Protein AF-A0A8S9J8L6-F1 (afdb_monomer)

InterPro domains:
  IPR001810 F-box domain [PF00646] (4-41)
  IPR050354 Arabidopsis F-box/kelch-repeat [PTHR24414] (4-84)

Structure (mmCIF, N/CA/C/O backbone):
data_AF-A0A8S9J8L6-F1
#
_entry.id   AF-A0A8S9J8L6-F1
#
loop_
_atom_site.group_PDB
_atom_site.id
_atom_site.type_symbol
_atom_site.label_atom_id
_atom_site.label_alt_id
_atom_site.label_comp_id
_atom_site.label_asym_id
_atom_site.label_entity_id
_atom_site.label_seq_id
_atom_site.pdbx_PDB_ins_code
_atom_site.Cartn_x
_atom_site.Cartn_y
_atom_site.Cartn_z
_atom_site.occupancy
_atom_site.B_iso_or_equiv
_atom_site.auth_seq_id
_atom_site.auth_comp_id
_atom_site.auth_asym_id
_atom_site.auth_atom_id
_atom_site.pdbx_PDB_model_num
ATOM 1 N N . GLY A 1 1 ? -6.822 4.742 29.768 1.00 46.50 1 GLY A N 1
ATOM 2 C CA . GLY A 1 1 ? -5.772 5.208 28.846 1.00 46.50 1 GLY A CA 1
ATOM 3 C C . GLY A 1 1 ? -6.366 5.286 27.461 1.00 46.50 1 GLY A C 1
ATOM 4 O O . GLY A 1 1 ? -6.999 4.323 27.054 1.00 46.50 1 GLY A O 1
ATOM 5 N N . LEU A 1 2 ? -6.250 6.431 26.789 1.00 47.28 2 LEU A N 1
ATOM 6 C CA . LEU A 1 2 ? -6.624 6.564 25.377 1.00 47.28 2 LEU A CA 1
ATOM 7 C C . LEU A 1 2 ? -5.574 5.827 24.521 1.00 47.28 2 LEU 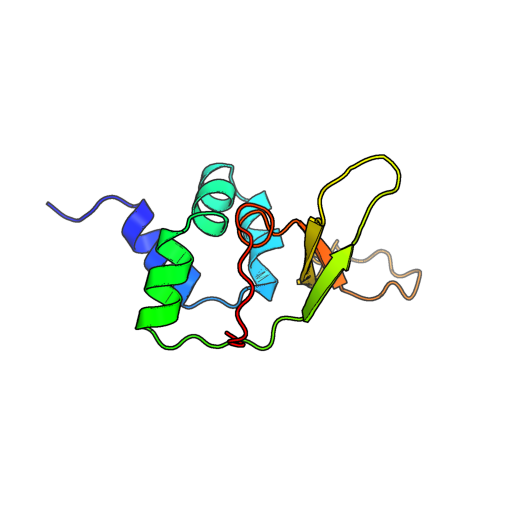A C 1
ATOM 9 O O . LEU A 1 2 ? -4.389 5.967 24.830 1.00 47.28 2 LEU A O 1
ATOM 13 N N . PRO A 1 3 ? -5.956 5.020 23.513 1.00 58.19 3 PRO A N 1
ATOM 14 C CA . PRO A 1 3 ? -5.002 4.239 22.735 1.00 58.19 3 PRO A CA 1
ATOM 15 C C . PRO A 1 3 ? -4.086 5.150 21.923 1.00 58.19 3 PRO A C 1
ATOM 17 O O . PRO A 1 3 ? -4.473 6.241 21.501 1.00 58.19 3 PRO A O 1
ATOM 20 N N . LEU A 1 4 ? -2.856 4.676 21.765 1.00 64.75 4 LEU A N 1
ATOM 21 C CA . LEU A 1 4 ? -1.710 5.409 21.263 1.00 64.75 4 LEU A CA 1
ATOM 22 C C . LEU A 1 4 ? -1.936 5.936 1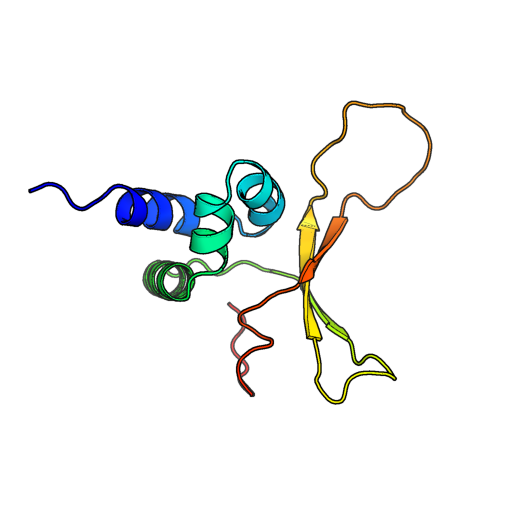9.827 1.00 64.75 4 LEU A C 1
ATOM 24 O O . LEU A 1 4 ? -2.582 5.254 19.033 1.00 64.75 4 LEU A O 1
ATOM 28 N N . PRO A 1 5 ? -1.402 7.128 19.489 1.00 83.19 5 PRO A N 1
ATOM 29 C CA . PRO A 1 5 ? -1.699 7.911 18.278 1.00 83.19 5 PRO A CA 1
ATOM 30 C C . PRO A 1 5 ? -1.812 7.142 16.954 1.00 83.19 5 PRO A C 1
ATOM 32 O O . PRO A 1 5 ? -2.619 7.517 16.104 1.00 83.19 5 PRO A O 1
ATOM 35 N N . ASP A 1 6 ? -1.047 6.065 16.784 1.00 86.06 6 ASP A N 1
ATOM 36 C CA . ASP A 1 6 ? -0.997 5.267 15.559 1.00 86.06 6 ASP A CA 1
ATOM 37 C C . ASP A 1 6 ? -2.327 4.576 15.233 1.00 86.06 6 ASP A C 1
ATOM 39 O O . ASP A 1 6 ? -2.721 4.556 14.072 1.00 86.06 6 ASP A O 1
ATOM 43 N N . GLU A 1 7 ? -3.082 4.103 16.230 1.00 86.75 7 GLU A N 1
ATOM 44 C CA . GLU A 1 7 ? -4.403 3.484 16.016 1.00 86.75 7 GLU A CA 1
ATOM 45 C C . GLU A 1 7 ? -5.413 4.486 15.440 1.00 86.75 7 GLU A C 1
ATOM 47 O O . GLU A 1 7 ? -6.192 4.187 14.529 1.00 86.75 7 GLU A O 1
ATOM 52 N N . LEU A 1 8 ? -5.376 5.726 15.938 1.00 87.75 8 LEU A N 1
ATOM 53 C CA . LEU A 1 8 ? -6.209 6.809 15.418 1.00 87.75 8 LEU A CA 1
ATOM 54 C C . LEU A 1 8 ? -5.786 7.185 13.998 1.00 87.75 8 LEU A C 1
ATOM 56 O O . LEU A 1 8 ? -6.644 7.385 13.134 1.00 87.75 8 LEU A O 1
ATOM 60 N N . VAL A 1 9 ? -4.477 7.241 13.737 1.00 89.38 9 VAL A N 1
ATOM 61 C CA . VAL A 1 9 ? -3.940 7.499 12.398 1.00 89.38 9 VAL A CA 1
ATOM 62 C C . VAL A 1 9 ? -4.350 6.387 11.435 1.00 89.38 9 VAL A C 1
ATOM 64 O O . VAL A 1 9 ? -4.877 6.698 10.371 1.00 89.38 9 VAL A O 1
ATOM 67 N N . LEU A 1 10 ? -4.210 5.113 11.805 1.00 90.88 10 LEU A N 1
ATOM 68 C CA . LEU A 1 10 ? -4.651 3.963 11.010 1.00 90.88 10 LEU A CA 1
ATOM 69 C C . LEU A 1 10 ? -6.151 4.022 10.722 1.00 90.88 10 LEU A C 1
ATOM 71 O O . LEU A 1 10 ? -6.562 3.856 9.575 1.00 90.88 10 LEU A O 1
ATOM 75 N N . SER A 1 11 ? -6.974 4.347 11.722 1.00 90.81 11 SER A N 1
ATOM 76 C CA . SER A 1 11 ? -8.418 4.535 11.546 1.00 90.81 11 SER A CA 1
ATOM 77 C C . SER A 1 11 ? -8.736 5.649 10.537 1.00 90.81 11 SER A C 1
ATOM 79 O O . SER A 1 11 ? -9.630 5.509 9.697 1.00 90.81 11 SER A O 1
ATOM 81 N N . CYS A 1 12 ? -7.996 6.759 10.579 1.00 90.56 12 CYS A N 1
ATOM 82 C CA . CYS A 1 12 ? -8.113 7.848 9.608 1.00 90.56 12 CYS A CA 1
ATOM 83 C C . CYS A 1 12 ? -7.644 7.429 8.206 1.00 90.56 12 CYS A C 1
ATOM 85 O O . CYS A 1 12 ? -8.371 7.638 7.233 1.00 90.56 12 CYS A O 1
ATOM 87 N N . LEU A 1 13 ? -6.481 6.784 8.094 1.00 90.62 13 LEU A N 1
ATOM 88 C CA . LEU A 1 13 ? -5.923 6.279 6.836 1.00 90.62 13 LEU A CA 1
ATOM 89 C C . LEU A 1 13 ? -6.833 5.236 6.180 1.00 90.62 13 LEU A C 1
ATOM 91 O O . LEU A 1 13 ? -6.979 5.234 4.957 1.00 90.62 13 LEU A O 1
ATOM 95 N N . ALA A 1 14 ? -7.486 4.385 6.973 1.00 91.38 14 ALA A N 1
ATOM 96 C CA . ALA A 1 14 ? -8.398 3.355 6.486 1.00 91.38 14 A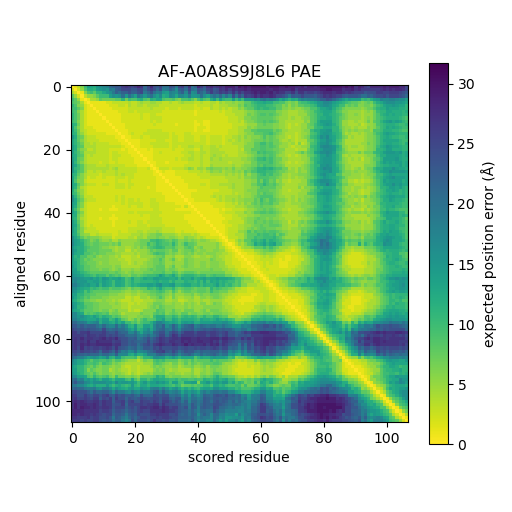LA A CA 1
ATOM 97 C C . ALA A 1 14 ? -9.640 3.943 5.800 1.00 91.38 14 ALA A C 1
ATOM 99 O O . ALA A 1 14 ? -10.245 3.299 4.944 1.00 91.38 14 ALA A O 1
ATOM 100 N N . ARG A 1 15 ? -10.020 5.175 6.155 1.00 90.81 15 ARG A N 1
ATOM 101 C CA . ARG A 1 15 ? -11.132 5.904 5.531 1.00 90.81 15 ARG A CA 1
ATOM 102 C C . ARG A 1 15 ? -10.706 6.733 4.318 1.00 90.81 15 ARG A C 1
ATOM 104 O O . ARG A 1 15 ? -11.565 7.098 3.520 1.00 90.81 15 ARG A O 1
ATOM 111 N N . ALA A 1 16 ? -9.418 7.035 4.180 1.00 88.19 16 ALA A N 1
ATOM 112 C CA . ALA A 1 16 ? -8.879 7.785 3.052 1.00 88.19 16 ALA A CA 1
ATOM 113 C C . ALA A 1 16 ? -8.659 6.888 1.825 1.00 88.19 16 ALA A C 1
ATOM 115 O O . ALA A 1 16 ? -8.395 5.692 1.957 1.00 88.19 16 ALA A O 1
ATOM 116 N N . SER A 1 17 ? -8.712 7.482 0.627 1.00 85.94 17 SER A N 1
ATOM 117 C CA . SER A 1 17 ? -8.411 6.735 -0.596 1.00 85.94 17 SER A CA 1
ATOM 118 C C . SER A 1 17 ? -6.926 6.413 -0.729 1.00 85.94 17 SER A C 1
ATOM 120 O O . SER A 1 17 ? -6.078 7.293 -0.544 1.00 85.94 17 SER A O 1
ATOM 122 N N . ARG A 1 18 ? -6.625 5.179 -1.153 1.00 84.50 18 ARG A N 1
ATOM 123 C CA . ARG A 1 18 ? -5.268 4.678 -1.429 1.00 84.50 18 ARG A CA 1
ATOM 124 C C . ARG A 1 18 ? -4.520 5.525 -2.455 1.00 84.50 18 ARG A C 1
ATOM 126 O O . ARG A 1 18 ? -3.297 5.604 -2.397 1.00 84.50 18 ARG A O 1
ATOM 133 N N . LEU A 1 19 ? -5.239 6.222 -3.340 1.00 82.00 19 LEU A N 1
ATOM 134 C CA . LEU A 1 19 ? -4.653 7.143 -4.319 1.00 82.00 19 LEU A CA 1
ATOM 135 C C . LEU A 1 19 ? -3.820 8.263 -3.676 1.00 82.00 19 LEU A C 1
ATOM 137 O O . LEU A 1 19 ? -2.922 8.789 -4.329 1.00 82.00 19 LEU A O 1
ATOM 141 N N . HIS A 1 20 ? -4.101 8.612 -2.417 1.00 82.50 20 HIS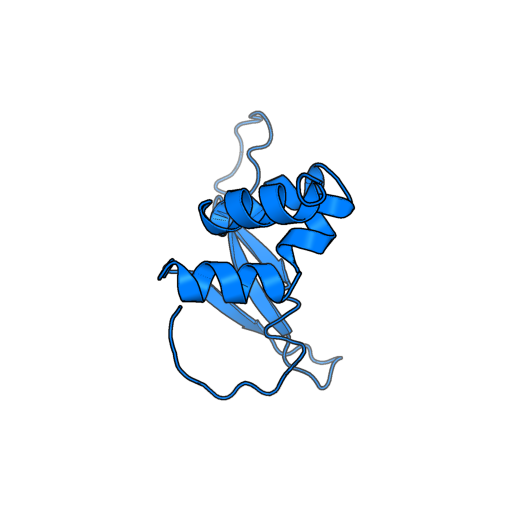 A N 1
ATOM 142 C CA . HIS A 1 20 ? -3.404 9.670 -1.681 1.00 82.50 20 HIS A CA 1
ATOM 143 C C . HIS A 1 20 ? -2.240 9.154 -0.830 1.00 82.50 20 HIS A C 1
ATOM 145 O O . HIS A 1 20 ? -1.457 9.958 -0.328 1.00 82.50 20 HIS A O 1
ATOM 151 N N . TYR A 1 21 ? -2.082 7.837 -0.667 1.00 85.31 21 TYR A N 1
ATOM 152 C CA . TYR A 1 21 ? -1.032 7.273 0.187 1.00 85.31 21 TYR A CA 1
ATOM 153 C C . TYR A 1 21 ? 0.383 7.704 -0.217 1.00 85.31 21 TYR A C 1
ATOM 155 O O . TYR A 1 21 ? 1.151 8.016 0.690 1.00 85.31 21 TYR A O 1
ATOM 163 N N . PRO A 1 22 ? 0.736 7.846 -1.514 1.00 83.06 22 PRO A N 1
ATOM 164 C CA . PRO A 1 22 ? 2.064 8.334 -1.879 1.00 83.06 22 PRO A CA 1
ATOM 165 C C . PRO A 1 22 ? 2.344 9.759 -1.413 1.00 83.06 22 PRO A C 1
ATOM 167 O O . PRO A 1 22 ? 3.495 10.120 -1.237 1.00 83.06 22 PRO A O 1
ATOM 170 N N . ILE A 1 23 ? 1.313 10.590 -1.245 1.00 85.31 23 ILE A N 1
ATOM 171 C CA . ILE A 1 23 ? 1.486 11.939 -0.699 1.00 85.31 23 ILE A CA 1
ATOM 172 C C . ILE A 1 23 ? 1.734 11.833 0.807 1.00 85.31 23 ILE A C 1
ATOM 174 O O . ILE A 1 23 ? 2.628 12.485 1.337 1.00 85.31 23 ILE A O 1
ATOM 178 N N . LEU A 1 24 ? 0.981 10.970 1.493 1.00 83.81 24 LEU A N 1
ATOM 179 C CA . LEU A 1 24 ? 1.081 10.779 2.940 1.00 83.81 24 LEU A CA 1
ATOM 180 C C . LEU A 1 24 ? 2.426 10.174 3.360 1.00 83.81 24 LEU A C 1
ATOM 182 O O . LEU A 1 24 ? 2.984 10.587 4.374 1.00 83.81 24 LEU A O 1
ATOM 186 N N . THR A 1 25 ? 2.994 9.262 2.569 1.00 85.25 25 THR A N 1
ATOM 187 C CA . THR A 1 25 ? 4.316 8.676 2.849 1.00 85.25 25 THR A CA 1
ATOM 188 C C . THR A 1 25 ? 5.452 9.701 2.795 1.00 85.25 25 THR A C 1
ATOM 190 O O . THR A 1 25 ? 6.486 9.488 3.424 1.00 85.25 25 THR A O 1
ATOM 193 N N . LEU A 1 26 ? 5.263 10.829 2.099 1.00 85.88 26 LEU A N 1
ATOM 194 C CA . LEU A 1 26 ? 6.241 11.922 2.032 1.00 85.88 26 LEU A CA 1
ATOM 195 C C . LEU A 1 26 ? 6.193 12.847 3.254 1.00 85.88 26 LEU A C 1
ATOM 197 O O . LEU A 1 26 ? 7.134 13.606 3.469 1.00 85.88 26 LEU A O 1
ATOM 201 N N . VAL A 1 27 ? 5.120 12.802 4.049 1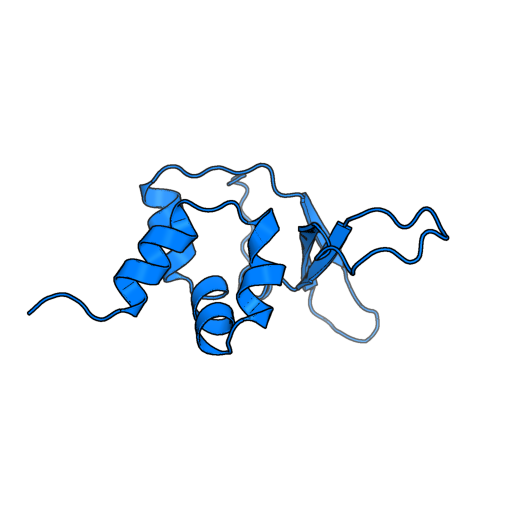.00 86.12 27 VAL A N 1
ATOM 202 C CA . VAL A 1 27 ? 4.948 13.685 5.214 1.00 86.12 27 VAL A CA 1
ATOM 203 C C . VAL A 1 27 ? 5.856 13.256 6.364 1.00 86.12 27 VAL A C 1
ATOM 205 O O . VAL A 1 27 ? 6.470 14.097 7.018 1.00 86.12 27 VAL A O 1
ATOM 208 N N . SER A 1 28 ? 5.959 11.949 6.630 1.00 87.94 28 SER A N 1
ATOM 209 C CA . SER A 1 28 ? 6.874 11.414 7.639 1.00 87.94 28 SER A CA 1
ATOM 210 C C . SER A 1 28 ? 7.173 9.929 7.428 1.00 87.94 28 SER A C 1
ATOM 212 O O . SER A 1 28 ? 6.400 9.193 6.810 1.00 87.94 28 SER A O 1
ATOM 214 N N . LYS A 1 29 ? 8.275 9.459 8.029 1.00 85.44 29 LYS A N 1
ATOM 215 C CA . LYS A 1 29 ? 8.617 8.027 8.067 1.00 85.44 29 LYS A CA 1
ATOM 216 C C . LYS A 1 29 ? 7.518 7.191 8.733 1.00 85.44 29 LYS A C 1
ATOM 218 O O . LYS A 1 29 ? 7.240 6.089 8.273 1.00 85.44 29 LYS A O 1
ATOM 223 N N . THR A 1 30 ? 6.870 7.726 9.769 1.00 87.88 30 THR A N 1
ATOM 224 C CA . THR A 1 30 ? 5.772 7.054 10.478 1.00 87.88 30 THR A CA 1
ATOM 225 C C . THR A 1 30 ? 4.573 6.837 9.562 1.00 87.88 30 THR A C 1
ATOM 227 O O . THR A 1 30 ? 4.078 5.720 9.476 1.00 87.88 30 THR A O 1
ATOM 230 N N . PHE A 1 31 ? 4.153 7.847 8.791 1.00 87.88 31 PHE A N 1
ATOM 231 C CA . PHE A 1 31 ? 3.077 7.673 7.806 1.00 87.88 31 PHE A CA 1
ATOM 232 C C . PHE A 1 31 ? 3.446 6.652 6.725 1.00 87.88 31 PHE A C 1
ATOM 234 O O . PHE A 1 31 ? 2.613 5.826 6.351 1.00 87.88 31 PHE A O 1
ATOM 241 N N . GLY A 1 32 ? 4.699 6.657 6.260 1.00 86.81 32 GLY A N 1
ATOM 242 C CA . GLY A 1 32 ? 5.211 5.619 5.363 1.00 86.81 32 GLY A CA 1
ATOM 243 C C . GLY A 1 32 ? 5.084 4.212 5.957 1.00 86.81 32 GLY A C 1
ATOM 244 O O . GLY A 1 32 ? 4.584 3.308 5.297 1.00 86.81 32 GLY A O 1
ATOM 245 N N . SER A 1 33 ? 5.457 4.038 7.227 1.00 87.75 33 SER A N 1
ATOM 246 C CA . SER A 1 33 ? 5.330 2.759 7.936 1.00 87.75 33 SER A CA 1
ATOM 247 C C . SER A 1 33 ? 3.872 2.326 8.111 1.00 87.75 33 SER A C 1
ATOM 249 O O . SER A 1 33 ? 3.546 1.170 7.864 1.00 87.75 33 SER A O 1
ATOM 251 N N . LEU A 1 34 ? 2.985 3.242 8.511 1.00 88.56 34 LEU A N 1
ATOM 252 C CA . LEU A 1 34 ? 1.571 2.943 8.764 1.00 88.56 34 LEU A CA 1
ATOM 253 C C . LEU A 1 34 ? 0.802 2.633 7.474 1.00 88.56 34 LEU A C 1
ATOM 255 O O . LEU A 1 34 ? -0.037 1.740 7.452 1.00 88.56 34 LEU A O 1
ATOM 259 N N . THR A 1 35 ? 1.106 3.327 6.374 1.00 86.31 35 THR A N 1
ATOM 260 C CA . THR A 1 35 ? 0.506 3.031 5.056 1.00 86.31 35 THR A CA 1
ATOM 261 C C . THR A 1 35 ? 0.944 1.684 4.487 1.00 86.31 35 THR A C 1
ATOM 263 O O . THR A 1 35 ? 0.211 1.093 3.696 1.00 86.31 35 THR A O 1
ATOM 266 N N . ALA A 1 36 ? 2.111 1.191 4.905 1.00 83.62 36 ALA A N 1
ATOM 267 C CA . ALA A 1 36 ? 2.629 -0.122 4.553 1.00 83.62 36 ALA A CA 1
ATOM 268 C C . ALA A 1 36 ? 2.286 -1.207 5.587 1.00 83.62 36 ALA A C 1
ATOM 270 O O . ALA A 1 36 ? 2.740 -2.336 5.418 1.00 83.62 36 ALA A O 1
ATOM 271 N N . SER A 1 37 ? 1.534 -0.899 6.648 1.00 85.19 37 SER A N 1
ATOM 272 C CA . SER A 1 37 ? 1.260 -1.853 7.724 1.00 85.19 37 SER A CA 1
ATOM 273 C C . SER A 1 37 ? 0.086 -2.787 7.378 1.00 85.19 37 SER A C 1
ATOM 275 O O . SER A 1 37 ? -0.882 -2.366 6.731 1.00 85.19 37 SER A O 1
ATOM 277 N N . PRO A 1 38 ? 0.143 -4.066 7.788 1.00 84.12 38 PRO A N 1
ATOM 278 C CA . PRO A 1 38 ? -0.948 -5.015 7.568 1.00 84.12 38 PRO A CA 1
ATOM 279 C C . PRO A 1 38 ? -2.226 -4.645 8.340 1.00 84.12 38 PRO A C 1
ATOM 281 O O . PRO A 1 38 ? -3.330 -4.924 7.865 1.00 84.12 38 PRO A O 1
ATOM 284 N N . GLU A 1 39 ? -2.107 -3.977 9.490 1.00 88.62 39 GLU A N 1
ATOM 285 C CA . GLU A 1 39 ? -3.231 -3.518 10.317 1.00 88.62 39 GLU A CA 1
ATOM 286 C C . GLU A 1 39 ? -4.150 -2.574 9.531 1.00 88.62 39 GLU A C 1
ATOM 288 O O . GLU A 1 39 ? -5.376 -2.700 9.586 1.00 88.62 39 GLU A O 1
ATOM 293 N N . LEU A 1 40 ? -3.578 -1.684 8.713 1.00 88.06 40 LEU A N 1
ATOM 294 C CA . LEU A 1 40 ? -4.351 -0.785 7.856 1.00 88.06 40 LEU A CA 1
ATOM 295 C C . LEU A 1 40 ? -5.281 -1.557 6.911 1.00 88.06 40 LEU A C 1
ATOM 297 O O . LEU A 1 40 ? -6.446 -1.190 6.742 1.00 88.06 40 LEU A O 1
ATOM 301 N N . TYR A 1 41 ? -4.790 -2.639 6.306 1.00 82.75 41 TYR A N 1
ATOM 302 C CA . TYR A 1 41 ? -5.588 -3.469 5.407 1.00 82.75 41 TYR A CA 1
ATOM 303 C C . TYR A 1 41 ? -6.706 -4.203 6.152 1.00 82.75 41 TYR A C 1
ATOM 305 O O . TYR A 1 41 ? -7.841 -4.233 5.677 1.00 82.75 41 TYR A O 1
ATOM 313 N N . GLN A 1 42 ? -6.415 -4.742 7.339 1.00 86.69 42 GLN A N 1
ATOM 314 C CA . GLN A 1 42 ? -7.415 -5.410 8.175 1.00 86.69 42 GLN A CA 1
ATOM 315 C C . GLN A 1 42 ? -8.551 -4.455 8.554 1.00 86.69 42 GLN A C 1
ATOM 317 O O . GLN A 1 42 ? -9.723 -4.786 8.367 1.00 86.69 42 GLN A O 1
ATOM 322 N N . ILE A 1 43 ? -8.215 -3.239 8.996 1.00 91.44 43 ILE A N 1
ATOM 323 C CA . ILE A 1 43 ? -9.203 -2.208 9.336 1.00 91.44 43 ILE A CA 1
ATOM 324 C C . ILE A 1 43 ? -10.027 -1.840 8.099 1.00 91.44 43 ILE A C 1
ATOM 326 O O . ILE A 1 43 ? -11.252 -1.762 8.170 1.00 91.44 43 ILE A O 1
ATOM 330 N N . ARG A 1 44 ? -9.394 -1.657 6.935 1.00 89.50 44 ARG A N 1
ATOM 331 C CA . ARG A 1 44 ? -10.110 -1.369 5.682 1.00 89.50 44 ARG A CA 1
ATOM 332 C C . ARG A 1 44 ? -11.055 -2.491 5.269 1.00 89.50 44 ARG A C 1
ATOM 334 O O . ARG A 1 44 ? -12.174 -2.199 4.849 1.00 89.50 44 ARG A O 1
ATOM 341 N N . SER A 1 45 ? -10.622 -3.743 5.404 1.00 85.25 45 SER A N 1
ATOM 342 C CA . SER A 1 45 ? -11.448 -4.920 5.131 1.00 85.25 45 SER A CA 1
ATOM 343 C C . SER A 1 45 ? -12.652 -4.965 6.068 1.00 85.25 45 SER A C 1
ATOM 345 O O . SER A 1 45 ? -13.770 -5.161 5.604 1.00 85.25 45 SER A O 1
ATOM 347 N N . LEU A 1 46 ? -12.450 -4.720 7.366 1.00 89.69 46 LEU A N 1
ATOM 348 C CA . LEU A 1 46 ? -13.528 -4.665 8.357 1.00 89.69 46 LEU A CA 1
ATOM 349 C C . LEU A 1 46 ? -14.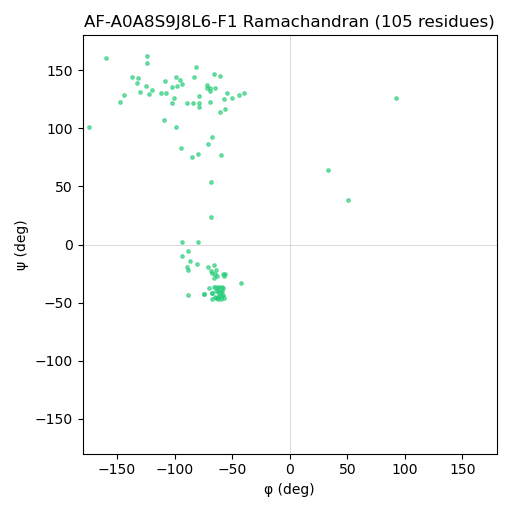531 -3.541 8.053 1.00 89.69 46 LEU A C 1
ATOM 351 O O . LEU A 1 46 ? -15.735 -3.710 8.221 1.00 89.69 46 LEU A O 1
ATOM 355 N N . LEU A 1 47 ? -14.040 -2.398 7.569 1.00 89.81 47 LEU A N 1
ATOM 356 C CA . LEU A 1 47 ? -14.862 -1.257 7.164 1.00 89.81 47 LEU A CA 1
ATOM 357 C C . LEU A 1 47 ? -15.495 -1.413 5.770 1.00 89.81 47 LEU A C 1
ATOM 359 O O . LEU A 1 47 ? -16.151 -0.477 5.310 1.00 89.81 47 LEU A O 1
ATOM 363 N N . ASN A 1 48 ? -15.286 -2.543 5.082 1.00 87.88 48 ASN A N 1
ATOM 364 C CA . ASN A 1 48 ? -15.707 -2.777 3.696 1.00 87.88 48 ASN A CA 1
ATOM 365 C C . ASN A 1 48 ? -15.276 -1.646 2.741 1.00 87.88 48 ASN A C 1
ATOM 367 O O . ASN A 1 48 ? -16.017 -1.223 1.852 1.00 87.88 48 ASN A O 1
ATOM 371 N N . ARG A 1 49 ? -14.066 -1.109 2.941 1.00 84.62 49 ARG A N 1
ATOM 372 C CA . ARG A 1 49 ? -13.492 -0.045 2.106 1.00 84.62 49 ARG A CA 1
ATOM 373 C C . ARG A 1 49 ? -12.815 -0.632 0.875 1.00 84.62 49 ARG A C 1
ATOM 375 O O . ARG A 1 49 ? -11.587 -0.662 0.761 1.00 84.62 49 ARG A O 1
ATOM 382 N N . THR A 1 50 ? -13.661 -1.050 -0.054 1.00 75.62 50 THR A N 1
ATOM 383 C CA . THR A 1 50 ? -13.301 -1.534 -1.385 1.00 75.62 50 THR A CA 1
ATOM 384 C C . THR A 1 50 ? -12.995 -0.340 -2.292 1.00 75.62 50 THR A C 1
ATOM 386 O O . THR A 1 50 ? -13.839 0.543 -2.465 1.00 75.62 50 THR A O 1
ATOM 389 N N . GLU A 1 51 ? -11.800 -0.270 -2.869 1.00 75.44 51 GLU A N 1
ATOM 390 C CA . GLU A 1 51 ? -11.433 0.770 -3.835 1.00 75.44 51 GLU A CA 1
ATOM 391 C C . GLU A 1 51 ? -10.951 0.119 -5.122 1.00 75.44 51 GLU A C 1
ATOM 393 O O . GLU A 1 51 ? -10.152 -0.816 -5.098 1.00 75.44 51 GLU A O 1
ATOM 398 N N . LYS A 1 52 ? -11.399 0.656 -6.262 1.00 75.19 52 LYS A N 1
ATOM 399 C CA . LYS A 1 52 ? -10.880 0.264 -7.573 1.00 75.19 52 LYS A CA 1
ATOM 400 C C . LYS A 1 52 ? -9.460 0.813 -7.728 1.00 75.19 52 LYS A C 1
ATOM 402 O O . LYS A 1 52 ? -9.264 1.906 -8.250 1.00 75.19 52 LYS A O 1
ATOM 407 N N . CYS A 1 53 ? -8.478 0.063 -7.246 1.00 75.94 53 CYS A N 1
ATOM 408 C CA . CYS A 1 53 ? -7.063 0.337 -7.461 1.00 75.94 53 CYS A CA 1
ATOM 409 C C . CYS A 1 53 ? -6.566 -0.440 -8.683 1.00 75.94 53 CYS A C 1
ATOM 411 O O . CYS A 1 53 ? -6.910 -1.607 -8.870 1.00 75.94 53 CYS A O 1
ATOM 413 N N . LEU A 1 54 ? -5.747 0.207 -9.512 1.00 82.62 54 LEU A N 1
ATOM 414 C CA . LEU A 1 54 ? -5.050 -0.468 -10.601 1.00 82.62 54 LEU A CA 1
ATOM 415 C C . LEU A 1 54 ? -3.715 -0.988 -10.076 1.00 82.62 54 LEU A C 1
ATOM 417 O O . LEU A 1 54 ? -2.893 -0.204 -9.596 1.00 82.62 54 LEU A O 1
ATOM 421 N N . TYR A 1 55 ? -3.511 -2.297 -10.190 1.00 82.75 55 TYR A N 1
ATOM 422 C CA . TYR A 1 55 ? -2.259 -2.952 -9.837 1.00 82.75 55 TYR A CA 1
ATOM 423 C C . TYR A 1 55 ? -1.528 -3.397 -11.091 1.00 82.75 55 TYR A C 1
ATOM 425 O O . TYR A 1 55 ? -2.141 -3.890 -12.038 1.00 82.75 55 TYR A O 1
ATOM 433 N N . VAL A 1 56 ? -0.211 -3.248 -11.078 1.00 85.81 56 VAL A N 1
ATOM 434 C CA . VAL A 1 56 ? 0.673 -3.714 -12.140 1.00 85.81 56 VAL A CA 1
ATOM 435 C C . VAL A 1 56 ? 1.684 -4.667 -11.525 1.00 85.81 56 VAL A C 1
ATOM 437 O O . VAL A 1 56 ? 2.319 -4.348 -10.522 1.00 85.81 56 VAL A O 1
ATOM 440 N N . CYS A 1 57 ? 1.820 -5.843 -12.125 1.00 87.38 57 CYS A N 1
ATOM 441 C CA . CYS A 1 57 ? 2.830 -6.824 -11.764 1.00 87.38 57 CYS A CA 1
ATOM 442 C C . CYS A 1 57 ? 3.952 -6.759 -12.801 1.00 87.38 57 CYS A C 1
ATOM 444 O O . CYS A 1 57 ? 3.687 -6.928 -13.991 1.00 87.38 57 CYS A O 1
ATOM 446 N N . LEU A 1 58 ? 5.182 -6.486 -12.370 1.00 87.00 58 LEU A N 1
ATOM 447 C CA . LEU A 1 58 ? 6.348 -6.413 -13.249 1.00 87.00 58 LEU A CA 1
ATOM 448 C C . LEU A 1 58 ? 7.384 -7.451 -12.823 1.00 87.00 58 LEU A C 1
ATOM 450 O O . LEU A 1 58 ? 7.728 -7.551 -11.642 1.00 87.00 58 LEU A O 1
ATOM 454 N N . GLN A 1 59 ? 7.909 -8.188 -13.799 1.00 87.69 59 GLN A N 1
ATOM 455 C CA . GLN A 1 59 ? 9.074 -9.048 -13.629 1.00 87.69 59 GLN A CA 1
ATOM 456 C C . GLN A 1 59 ? 10.301 -8.330 -14.180 1.00 87.69 59 GLN A C 1
ATOM 458 O O . GLN A 1 59 ? 10.303 -7.892 -15.330 1.00 87.69 59 GLN A O 1
ATOM 463 N N . PHE A 1 60 ? 11.341 -8.203 -13.362 1.00 87.38 60 PHE A N 1
ATOM 464 C CA . PHE A 1 60 ? 12.591 -7.581 -13.782 1.00 87.38 60 PHE A CA 1
ATOM 465 C C . PHE A 1 60 ? 13.588 -8.676 -14.174 1.00 87.38 60 PHE A C 1
ATOM 467 O O . PHE A 1 60 ? 13.707 -9.648 -13.434 1.00 87.38 60 PHE A O 1
ATOM 474 N N . PRO A 1 61 ? 14.340 -8.540 -15.283 1.00 89.25 61 PRO A N 1
ATOM 475 C CA . PRO A 1 61 ? 15.281 -9.576 -15.728 1.00 89.25 61 PRO A CA 1
ATOM 476 C C . PRO A 1 61 ? 16.341 -9.951 -14.684 1.00 89.25 61 PRO A C 1
ATOM 478 O O . PRO A 1 61 ? 16.859 -11.061 -14.686 1.00 89.25 61 PRO A O 1
ATOM 481 N N . THR A 1 62 ? 16.667 -9.015 -13.794 1.00 88.88 62 THR A N 1
ATOM 482 C CA . THR A 1 62 ? 17.680 -9.160 -12.744 1.00 88.88 62 THR A CA 1
ATOM 483 C C . THR A 1 62 ? 17.137 -9.744 -11.440 1.00 88.88 62 THR A C 1
ATOM 485 O O . THR A 1 62 ? 17.913 -9.961 -10.515 1.00 88.88 62 THR A O 1
ATOM 488 N N . GLU A 1 63 ? 15.824 -9.965 -11.321 1.00 82.44 63 GLU A N 1
ATOM 489 C CA . GLU A 1 63 ? 15.184 -10.387 -10.075 1.00 82.44 63 GLU A CA 1
ATOM 490 C C 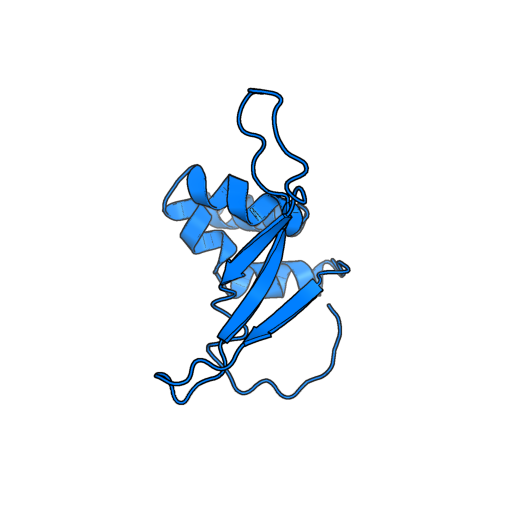. GLU A 1 63 ? 14.272 -11.600 -10.314 1.00 82.44 63 GLU A C 1
ATOM 492 O O . GLU A 1 63 ? 13.423 -11.572 -11.205 1.00 82.44 63 GLU A O 1
ATOM 497 N N . PRO A 1 64 ? 14.381 -12.668 -9.504 1.00 81.62 64 PRO A N 1
ATOM 498 C CA . PRO A 1 64 ? 13.545 -13.855 -9.681 1.00 81.62 64 PRO A CA 1
ATOM 499 C C . PRO A 1 64 ? 12.076 -13.611 -9.299 1.00 81.62 64 PRO A C 1
ATOM 501 O O . PRO A 1 64 ? 11.200 -14.372 -9.703 1.00 81.62 64 PRO A O 1
ATOM 504 N N . ASN A 1 65 ? 11.801 -12.561 -8.518 1.00 82.31 65 ASN A N 1
ATOM 505 C CA . ASN A 1 65 ? 10.490 -12.296 -7.943 1.00 82.31 65 ASN A CA 1
ATOM 506 C C . ASN A 1 65 ? 9.703 -11.256 -8.744 1.00 82.31 65 ASN A C 1
ATOM 508 O O . ASN A 1 65 ? 10.241 -10.262 -9.233 1.00 82.31 65 ASN A O 1
ATOM 512 N N . LEU A 1 66 ? 8.391 -11.469 -8.807 1.00 85.06 66 LEU A N 1
ATOM 513 C CA . LEU A 1 66 ? 7.443 -10.479 -9.296 1.00 85.06 66 LEU A CA 1
ATOM 514 C C . LEU A 1 66 ? 7.339 -9.318 -8.302 1.00 85.06 66 LEU A C 1
ATOM 516 O O . LEU A 1 66 ? 7.192 -9.537 -7.099 1.00 85.06 66 LEU A O 1
ATOM 520 N N . ARG A 1 67 ? 7.358 -8.082 -8.806 1.00 84.12 67 ARG A N 1
ATOM 521 C CA . ARG A 1 67 ? 7.084 -6.887 -8.003 1.00 84.12 67 ARG A CA 1
ATOM 522 C C . ARG A 1 67 ? 5.731 -6.309 -8.363 1.00 84.12 67 ARG A C 1
ATOM 524 O O . ARG A 1 67 ? 5.424 -6.086 -9.534 1.00 84.12 67 ARG A O 1
ATOM 531 N N . TRP A 1 68 ? 4.943 -6.043 -7.335 1.00 85.69 68 TRP A N 1
ATOM 532 C CA . TRP A 1 68 ? 3.641 -5.418 -7.469 1.00 85.69 68 TRP A CA 1
ATOM 533 C C . TRP A 1 68 ? 3.743 -3.919 -7.255 1.00 85.69 68 TRP A C 1
ATOM 535 O O . TRP A 1 68 ? 4.478 -3.440 -6.393 1.00 85.69 68 TRP A O 1
ATOM 545 N N . PHE A 1 69 ? 2.978 -3.188 -8.048 1.00 84.94 69 PHE A N 1
ATOM 546 C CA . PHE A 1 69 ? 2.887 -1.743 -8.006 1.00 84.94 69 PHE A CA 1
ATOM 547 C C . PHE A 1 69 ? 1.421 -1.344 -8.001 1.00 84.94 69 PHE A C 1
ATOM 549 O O . PHE A 1 69 ? 0.610 -1.957 -8.691 1.00 84.94 69 PHE A O 1
ATOM 556 N N . THR A 1 70 ? 1.090 -0.289 -7.266 1.00 8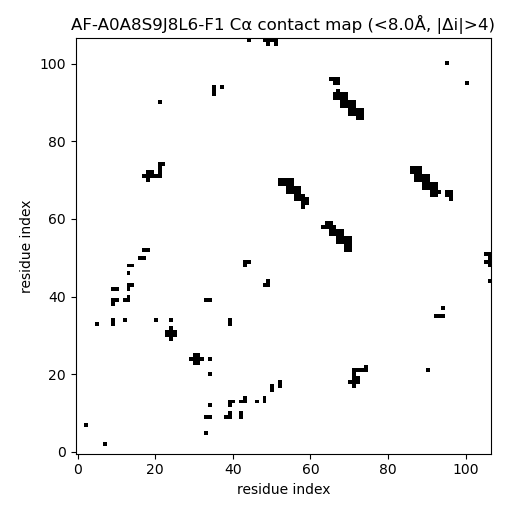5.25 70 THR A N 1
ATOM 557 C CA . THR A 1 70 ? -0.215 0.371 -7.353 1.00 85.25 70 THR A CA 1
ATOM 558 C C . THR A 1 70 ? -0.069 1.651 -8.169 1.00 85.25 70 THR A C 1
ATOM 560 O O . THR A 1 70 ? 0.877 2.416 -7.966 1.00 85.25 70 THR A O 1
ATOM 563 N N . LEU A 1 71 ? -1.001 1.899 -9.090 1.00 83.81 71 LEU A N 1
ATOM 564 C CA . LEU A 1 71 ? -1.098 3.175 -9.790 1.00 83.81 71 LEU A CA 1
ATOM 565 C C . LEU A 1 71 ? -1.777 4.204 -8.883 1.00 83.81 71 LEU A C 1
ATOM 567 O O . LEU A 1 71 ? -2.944 4.054 -8.519 1.00 83.81 71 LEU A O 1
ATOM 571 N N . CYS A 1 72 ? -1.057 5.268 -8.554 1.00 82.94 72 CYS A N 1
ATOM 572 C CA . CYS A 1 72 ? -1.533 6.327 -7.677 1.00 82.94 72 CYS A CA 1
ATOM 573 C C . CYS A 1 72 ? -1.450 7.690 -8.358 1.00 82.94 72 CYS A C 1
ATOM 575 O O . CYS A 1 72 ? -0.702 7.868 -9.319 1.00 82.94 72 CYS A O 1
ATOM 577 N N . ARG A 1 73 ? -2.174 8.680 -7.827 1.00 78.62 73 ARG A N 1
ATOM 578 C CA . ARG A 1 73 ? -2.082 10.052 -8.327 1.00 78.62 73 ARG A CA 1
ATOM 579 C C . ARG A 1 73 ? -0.718 10.628 -7.963 1.00 78.62 73 ARG A C 1
ATOM 581 O O . ARG A 1 73 ? -0.264 10.520 -6.823 1.00 78.62 73 ARG A O 1
ATOM 588 N N . LYS A 1 74 ? -0.055 11.235 -8.941 1.00 79.75 74 LYS A N 1
ATOM 589 C CA . LYS A 1 74 ? 1.198 11.946 -8.714 1.00 79.75 74 LYS A CA 1
ATOM 590 C C . LYS A 1 74 ? 0.910 13.152 -7.806 1.00 79.75 74 LYS A C 1
ATOM 592 O O . LYS A 1 74 ? -0.072 13.848 -8.060 1.00 79.75 74 LYS A O 1
ATOM 597 N N . PRO A 1 75 ? 1.729 13.415 -6.772 1.00 71.69 75 PRO A N 1
ATOM 598 C CA . PRO A 1 75 ? 1.618 14.656 -6.015 1.00 71.69 75 PRO A CA 1
ATOM 599 C C . PRO A 1 75 ? 1.781 15.830 -6.984 1.00 71.69 75 PRO A C 1
ATOM 601 O O . PRO A 1 75 ? 2.771 15.867 -7.725 1.00 71.69 75 PRO A O 1
ATOM 604 N N . ASP A 1 76 ? 0.820 16.754 -7.011 1.00 72.44 76 ASP A N 1
ATOM 605 C CA . ASP A 1 76 ? 0.898 17.930 -7.875 1.00 72.44 76 ASP A CA 1
ATOM 606 C C . ASP A 1 76 ? 2.143 18.741 -7.487 1.00 72.44 76 ASP A C 1
ATOM 608 O O . ASP A 1 76 ? 2.250 19.267 -6.379 1.00 72.44 76 ASP A O 1
ATOM 612 N N . LYS A 1 77 ? 3.118 18.826 -8.397 1.00 62.06 77 LYS A N 1
ATOM 613 C CA . LYS A 1 77 ? 4.175 19.833 -8.301 1.00 62.06 77 LYS A CA 1
ATOM 614 C C . LYS A 1 77 ? 3.565 21.133 -8.807 1.00 62.06 77 LYS A C 1
ATOM 616 O O . LYS A 1 77 ? 2.985 21.150 -9.891 1.00 62.06 77 LYS A O 1
ATOM 621 N N . THR A 1 78 ? 3.674 22.200 -8.025 1.00 55.72 78 THR A N 1
ATOM 622 C CA . THR A 1 78 ? 3.282 23.553 -8.437 1.00 55.72 78 THR A CA 1
ATOM 623 C C . THR A 1 78 ? 3.782 23.846 -9.857 1.00 55.72 78 THR A C 1
ATOM 625 O O . THR A 1 78 ? 4.938 23.594 -10.191 1.00 55.72 78 THR A O 1
ATOM 628 N N . VAL A 1 79 ? 2.847 24.297 -10.689 1.00 54.00 79 VAL A N 1
ATOM 629 C CA . VAL A 1 79 ? 2.857 24.323 -12.155 1.00 54.00 79 VAL A CA 1
ATOM 630 C C . VAL A 1 79 ? 4.054 25.072 -12.758 1.00 54.00 79 VAL A C 1
ATOM 632 O O . VAL A 1 79 ? 4.102 26.294 -12.689 1.00 54.00 79 VAL A O 1
ATOM 635 N N . ASN A 1 80 ? 4.903 24.352 -13.499 1.00 51.69 80 ASN A N 1
ATOM 636 C CA . ASN A 1 80 ? 5.520 24.858 -14.729 1.00 51.69 80 ASN A CA 1
ATOM 637 C C . ASN A 1 80 ? 4.864 24.074 -15.869 1.00 51.69 80 ASN A C 1
ATOM 639 O O . ASN A 1 80 ? 5.035 22.861 -15.986 1.00 51.69 80 ASN A O 1
ATOM 643 N N . LYS A 1 81 ? 3.993 24.744 -16.621 1.00 53.03 81 LYS A N 1
ATOM 644 C CA . LYS A 1 81 ? 3.037 24.135 -17.549 1.00 53.03 81 LYS A CA 1
ATOM 645 C C . LYS A 1 81 ? 3.728 23.763 -18.864 1.00 53.03 81 LYS A C 1
ATOM 647 O O . LYS A 1 81 ? 3.576 24.460 -19.856 1.00 53.03 81 LYS A O 1
ATOM 652 N N . THR A 1 82 ? 4.465 22.663 -18.883 1.00 53.94 82 THR A N 1
ATOM 653 C CA . THR A 1 82 ? 4.904 22.028 -20.128 1.00 53.94 82 THR A CA 1
ATOM 654 C C . THR A 1 82 ? 4.889 20.519 -19.945 1.00 53.94 82 THR A C 1
ATOM 656 O O . THR A 1 82 ? 5.473 20.000 -19.001 1.00 53.94 82 THR A O 1
ATOM 659 N N . GLU A 1 83 ? 4.235 19.859 -20.897 1.00 56.19 83 GLU A N 1
ATOM 660 C CA . GLU A 1 83 ? 4.224 18.418 -21.156 1.00 56.19 83 GLU A CA 1
ATOM 661 C C . GLU A 1 83 ? 3.122 17.582 -20.493 1.00 56.19 83 GLU A C 1
ATOM 663 O O . GLU A 1 83 ? 2.897 17.565 -19.282 1.00 56.19 83 GLU A O 1
ATOM 668 N N . SER A 1 84 ? 2.435 16.854 -21.373 1.00 57.41 84 SER A N 1
ATOM 669 C CA . SER A 1 84 ? 1.311 15.942 -21.170 1.00 57.41 84 SER A CA 1
ATOM 670 C C . SER A 1 84 ? 1.715 14.676 -20.404 1.00 57.41 84 SER A C 1
ATOM 672 O O . SER A 1 84 ? 1.500 13.556 -20.861 1.00 57.41 84 SER A O 1
ATOM 674 N N . SER A 1 85 ? 2.336 14.828 -19.238 1.00 64.19 85 SER A N 1
ATOM 675 C CA . SER A 1 85 ? 2.616 13.716 -18.333 1.00 64.19 85 SER A CA 1
ATOM 676 C C . SER A 1 85 ? 1.296 13.218 -17.753 1.00 64.19 85 SER A C 1
ATOM 678 O O . SER A 1 85 ? 0.592 13.972 -17.080 1.00 64.19 85 SER A O 1
ATOM 680 N N . SER A 1 86 ? 0.975 11.935 -17.939 1.00 64.94 86 SER A N 1
ATOM 681 C CA . SER A 1 86 ? -0.123 11.287 -17.216 1.00 64.94 86 SER A CA 1
ATOM 682 C C . SER A 1 86 ? 0.029 11.570 -15.718 1.00 64.94 86 SER A C 1
ATOM 684 O O . SER A 1 86 ? 1.098 11.322 -15.159 1.00 64.94 86 SER A O 1
ATOM 686 N N . GLY A 1 87 ? -1.001 12.108 -15.062 1.00 75.31 87 GLY A N 1
ATOM 687 C CA . GLY A 1 87 ? -0.968 12.538 -13.654 1.00 75.31 87 GLY A CA 1
ATOM 688 C C . GLY A 1 87 ? -0.849 11.406 -12.623 1.00 75.31 87 GLY A C 1
ATOM 689 O O . GLY A 1 87 ? -1.265 11.580 -11.482 1.00 75.31 87 GLY A O 1
ATOM 690 N N . ASN A 1 88 ? -0.313 10.246 -13.010 1.00 81.56 88 ASN A N 1
ATOM 691 C CA . ASN A 1 88 ? -0.221 9.041 -12.198 1.00 81.56 88 ASN A CA 1
ATOM 692 C C . ASN A 1 88 ? 1.230 8.546 -12.083 1.00 81.56 88 ASN A C 1
ATOM 694 O O . ASN A 1 88 ? 2.067 8.822 -12.941 1.00 81.56 88 ASN A O 1
ATOM 698 N N . ILE A 1 89 ? 1.518 7.800 -11.020 1.00 86.06 89 ILE A N 1
ATOM 699 C CA . ILE A 1 89 ? 2.811 7.178 -10.730 1.00 86.06 89 ILE A CA 1
ATOM 700 C C . ILE A 1 89 ? 2.600 5.748 -10.224 1.00 86.06 89 ILE A C 1
ATOM 702 O O . ILE A 1 89 ? 1.640 5.476 -9.504 1.00 86.06 89 ILE A O 1
ATOM 706 N N . LEU A 1 90 ? 3.500 4.837 -10.598 1.00 86.81 90 LEU A N 1
ATOM 707 C CA . LEU A 1 90 ? 3.556 3.489 -10.037 1.00 86.81 90 LEU A CA 1
ATOM 708 C C . LEU A 1 90 ? 4.346 3.519 -8.729 1.00 86.81 90 LEU A C 1
ATOM 710 O O . LEU A 1 90 ? 5.512 3.912 -8.716 1.00 86.81 90 LEU A O 1
ATOM 714 N N . VAL A 1 91 ? 3.715 3.097 -7.638 1.00 84.75 91 VAL A N 1
ATOM 715 C CA . VAL A 1 91 ? 4.353 2.987 -6.321 1.00 84.75 91 VAL A CA 1
ATOM 716 C C . VAL A 1 91 ? 4.468 1.510 -5.954 1.00 84.75 91 VAL A C 1
ATOM 718 O O . VAL A 1 91 ? 3.464 0.804 -6.081 1.00 84.75 91 VAL A O 1
ATOM 721 N N . PRO A 1 92 ? 5.653 1.024 -5.531 1.00 84.94 92 PRO A N 1
ATOM 722 C CA . PRO A 1 92 ? 5.810 -0.352 -5.078 1.00 84.94 92 PRO A CA 1
ATOM 723 C C . PRO A 1 92 ? 4.810 -0.674 -3.969 1.00 84.94 92 PRO A C 1
ATOM 725 O O . PRO A 1 92 ? 4.688 0.074 -3.000 1.00 84.94 92 PRO A O 1
ATOM 728 N N . ASP A 1 93 ? 4.105 -1.789 -4.116 1.00 77.94 93 ASP A N 1
ATOM 729 C CA . ASP A 1 93 ? 3.222 -2.324 -3.090 1.00 77.94 93 ASP A CA 1
ATOM 730 C C . ASP A 1 93 ? 3.974 -3.434 -2.347 1.00 77.94 93 ASP A C 1
ATOM 732 O O . ASP A 1 93 ? 4.153 -4.550 -2.849 1.00 77.94 93 ASP A O 1
ATOM 736 N N . SER A 1 94 ? 4.477 -3.090 -1.160 1.00 66.44 94 SER A N 1
ATOM 737 C CA . SER A 1 94 ? 5.272 -3.971 -0.298 1.00 66.44 94 SER A CA 1
ATOM 738 C C . SER A 1 94 ? 4.483 -5.168 0.239 1.00 66.44 94 SER A C 1
ATOM 740 O O . SER A 1 94 ? 5.084 -6.155 0.657 1.00 66.44 94 SER A O 1
ATOM 742 N N . GLN A 1 95 ? 3.150 -5.121 0.206 1.00 62.03 95 GLN A N 1
ATOM 743 C CA . GLN A 1 95 ? 2.295 -6.164 0.768 1.00 62.03 95 GLN A CA 1
ATOM 744 C C . GLN A 1 95 ? 2.001 -7.260 -0.257 1.00 62.03 95 GLN A C 1
ATOM 746 O O . GLN A 1 95 ? 2.144 -8.445 0.040 1.00 62.03 95 GLN A O 1
ATOM 751 N N . LEU A 1 96 ? 1.701 -6.884 -1.503 1.00 62.22 96 LEU A N 1
ATOM 752 C CA . LEU A 1 96 ? 1.512 -7.852 -2.592 1.00 62.22 96 LEU A CA 1
ATOM 753 C C . LEU A 1 96 ? 2.810 -8.575 -2.989 1.00 62.22 96 LEU A C 1
ATOM 755 O O . LEU A 1 96 ? 2.771 -9.661 -3.562 1.00 62.22 96 LEU A O 1
ATOM 759 N N . SER A 1 97 ? 3.966 -7.980 -2.695 1.00 57.16 97 SER A N 1
ATOM 760 C CA . SER A 1 97 ? 5.282 -8.555 -2.996 1.00 57.16 97 SER A CA 1
ATOM 761 C C . SER A 1 97 ? 5.818 -9.497 -1.910 1.00 57.16 97 SER A C 1
ATOM 763 O O . SER A 1 97 ? 6.735 -10.267 -2.189 1.00 57.16 97 SER A O 1
ATOM 765 N N . SER A 1 98 ? 5.239 -9.495 -0.703 1.00 49.31 98 SER A N 1
ATOM 766 C CA . SER A 1 98 ? 5.731 -10.299 0.427 1.00 49.31 98 SER A CA 1
ATOM 767 C C . SER A 1 98 ? 5.143 -11.717 0.480 1.00 49.31 98 SER A C 1
ATOM 769 O O . SER A 1 98 ? 5.751 -12.621 1.052 1.00 49.31 98 SER A O 1
ATOM 771 N N . HIS A 1 99 ? 3.991 -11.974 -0.148 1.00 45.31 99 HIS A N 1
ATOM 772 C CA . HIS A 1 99 ? 3.336 -13.285 -0.120 1.00 45.31 99 HIS A CA 1
ATOM 773 C C . HIS A 1 99 ? 2.898 -13.732 -1.518 1.00 45.31 99 HIS A C 1
ATOM 775 O O . HIS A 1 99 ? 2.331 -12.956 -2.284 1.00 45.31 99 HIS A O 1
ATOM 781 N N . ARG A 1 100 ? 3.085 -15.026 -1.826 1.00 43.59 100 ARG A N 1
ATOM 782 C CA . ARG A 1 100 ? 2.306 -15.740 -2.853 1.00 43.59 100 ARG A CA 1
ATOM 783 C C . ARG A 1 100 ? 0.823 -15.684 -2.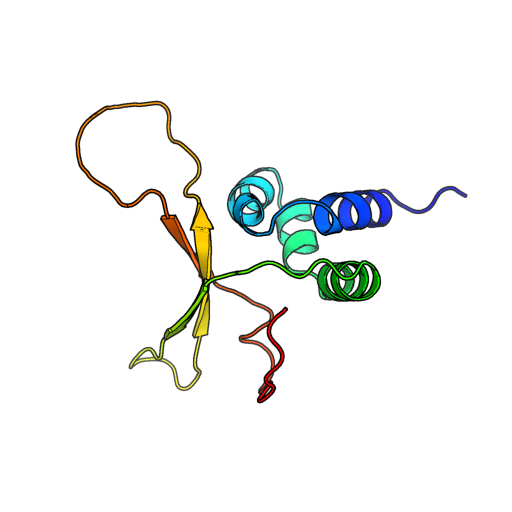460 1.00 43.59 100 ARG A C 1
ATOM 785 O O . ARG A 1 100 ? 0.275 -16.663 -1.968 1.00 43.59 100 ARG A O 1
ATOM 792 N N . ILE A 1 101 ? 0.158 -14.555 -2.663 1.00 43.66 101 ILE A N 1
ATOM 793 C CA . ILE A 1 101 ? -1.299 -14.488 -2.610 1.00 43.66 101 ILE A CA 1
ATOM 794 C C . ILE A 1 101 ? -1.784 -14.657 -4.043 1.00 43.66 101 ILE A C 1
ATOM 796 O O . ILE A 1 101 ? -2.073 -13.711 -4.769 1.00 43.66 101 ILE A O 1
ATOM 800 N N . VAL A 1 102 ? -1.862 -15.923 -4.453 1.00 38.72 102 VAL A N 1
ATOM 801 C CA . VAL A 1 102 ? -2.907 -16.332 -5.388 1.00 38.72 102 VAL A CA 1
ATOM 802 C C . VAL A 1 102 ? -4.213 -16.208 -4.613 1.00 38.72 102 VAL A C 1
ATOM 804 O O . VAL A 1 102 ? -4.576 -17.115 -3.879 1.00 38.72 102 VAL A O 1
ATOM 807 N N . GLN A 1 103 ? -4.870 -15.059 -4.718 1.00 35.69 103 GLN A N 1
ATOM 808 C CA . GLN A 1 103 ? -6.307 -14.873 -4.509 1.00 35.69 103 GLN A CA 1
ATOM 809 C C . GLN A 1 103 ? -6.588 -13.411 -4.877 1.00 35.69 103 GLN A C 1
ATOM 811 O O . GLN A 1 103 ? -6.242 -12.489 -4.156 1.00 35.69 103 GLN A O 1
ATOM 816 N N . SER A 1 104 ? -7.126 -13.116 -6.059 1.00 38.44 104 SER A N 1
ATOM 817 C CA . SER A 1 104 ? -8.562 -13.288 -6.295 1.00 38.44 104 SER A CA 1
ATOM 818 C C . SER A 1 104 ? -9.363 -13.017 -5.019 1.00 38.44 104 SER A C 1
ATOM 820 O O . SER A 1 104 ? -10.014 -13.900 -4.468 1.00 38.44 104 SER A O 1
ATOM 822 N N . ARG A 1 105 ? -9.303 -11.784 -4.546 1.00 33.75 105 ARG A N 1
ATOM 823 C CA . ARG A 1 105 ? -10.492 -10.958 -4.387 1.00 33.75 105 ARG A CA 1
ATOM 824 C C . ARG A 1 105 ? -10.017 -9.544 -4.641 1.00 33.75 105 ARG A C 1
ATOM 826 O O . ARG A 1 105 ? -9.065 -9.085 -4.018 1.00 33.75 105 ARG A O 1
ATOM 833 N N . SER A 1 106 ? -10.633 -8.894 -5.620 1.00 36.78 106 SER A N 1
ATOM 834 C CA . SER A 1 106 ? -10.663 -7.440 -5.648 1.00 36.78 106 SER A CA 1
ATOM 835 C C . SER A 1 106 ? -10.870 -6.951 -4.218 1.00 36.78 106 SER A C 1
ATOM 837 O O . SER A 1 106 ? -11.745 -7.482 -3.527 1.00 36.78 106 SER A O 1
ATOM 839 N N . CYS A 1 107 ? -10.042 -6.003 -3.776 1.00 42.16 107 CYS A N 1
ATOM 840 C CA . CYS A 1 107 ? -10.488 -5.131 -2.705 1.00 42.16 107 CYS A CA 1
ATOM 841 C C . CYS A 1 107 ? -11.851 -4.581 -3.090 1.00 42.16 107 CYS A C 1
ATOM 843 O O . CYS A 1 107 ? -12.018 -4.121 -4.246 1.00 42.16 107 CYS A O 1
#

Foldseek 3Di:
DPDDPLVVVLLVLLPDDPLCLVVQCVVDVSSVDSNLDPVSVVSNVVVVVFDPWDKDWDDDPVDPFIWIWTKHFADDDDDPDDDDPDRIDTDTRPVPRPDPPPDDDRD

Sequence (107 aa):
GLPLPDELVLSCLARASRLHYPILTLVSKTFGSLTASPELYQIRSLLNRTEKCLYVCLQFPTEPNLRWFTLCRKPDKTVNKTESSSGNILVPDSQLSSHRIVQSRSC

Organism: Brassica cretica (NCBI:txid69181)

Solvent-accessible surface area (backbone atoms only — not comparable to full-atom values): 6681 Å² total; per-residue (Å²): 134,83,81,61,71,63,61,58,49,39,58,52,53,38,73,49,65,73,47,50,45,74,55,46,37,70,74,35,71,64,45,37,51,52,76,68,33,69,65,33,54,53,52,14,59,74,67,65,58,60,53,98,71,53,73,47,80,46,74,46,98,92,43,98,57,64,42,30,23,36,58,24,53,47,75,85,68,84,82,74,94,73,78,93,68,72,66,55,39,77,41,80,34,73,68,68,49,72,48,95,68,91,60,97,61,82,86

Secondary structure (DSSP, 8-state):
-PPPHHHHHHHHHHHS-GGGHHHHTTT-HHHHHHHT-HHHHHHHHHTT------EEEEE-TT-SSEEEEEEEEPP-----------SEEEEE-TTTTTS--------

Radius of gyration: 15.65 Å; Cα contacts (8 Å, |Δi|>4): 121; chains: 1; bounding box: 33×41×50 Å

pLDDT: mean 76.22, std 15.92, range [33.75, 91.44]

Nearest PDB structures (foldseek):
  5ix1-assembly1_B  TM=6.617E-01  e=5.809E+00  Mus musculus
  7ui9-assembly1_f  TM=2.100E-01  e=4.070E-01  Saccharomyces cerevisiae S288C
  5lm7-assembly2_C  TM=3.241E-01  e=4.264E+00  Escherichia coli O157:H7

Mean predicted aligned error: 9.93 Å